Protein AF-A0A967GSS6-F1 (afdb_monomer_lite)

Structure (mmCIF, N/CA/C/O backbone):
data_AF-A0A967GSS6-F1
#
_entry.id   AF-A0A967GSS6-F1
#
loop_
_atom_site.group_PDB
_atom_site.id
_atom_site.type_symbol
_atom_site.label_atom_id
_atom_site.label_alt_id
_atom_site.label_comp_id
_atom_site.label_asym_id
_atom_site.label_entity_id
_atom_site.label_seq_id
_atom_site.pdbx_PDB_ins_code
_atom_site.Cartn_x
_atom_site.Cartn_y
_atom_site.Cartn_z
_atom_site.occupancy
_atom_site.B_iso_or_equiv
_atom_site.auth_seq_id
_atom_site.auth_comp_id
_atom_site.auth_asym_id
_atom_site.auth_atom_id
_atom_site.pdbx_PDB_model_num
ATOM 1 N N . MET A 1 1 ? 6.978 -7.206 -2.153 1.00 85.12 1 MET A N 1
ATOM 2 C CA . MET A 1 1 ? 6.975 -5.957 -1.369 1.00 85.12 1 MET A CA 1
ATOM 3 C C . MET A 1 1 ? 8.224 -5.952 -0.518 1.00 85.12 1 MET A C 1
ATOM 5 O O . MET A 1 1 ? 8.580 -7.004 0.001 1.00 85.12 1 MET A O 1
ATOM 9 N N . GLU A 1 2 ? 8.856 -4.797 -0.391 1.00 87.56 2 GLU A N 1
ATOM 10 C CA . GLU A 1 2 ? 10.036 -4.575 0.434 1.00 87.56 2 GLU A CA 1
ATOM 11 C C . GLU A 1 2 ? 9.932 -3.219 1.143 1.00 87.56 2 GLU A C 1
ATOM 13 O O . GLU A 1 2 ? 9.281 -2.302 0.642 1.00 87.56 2 GLU A O 1
ATOM 18 N N . ILE A 1 3 ? 10.549 -3.122 2.324 1.00 89.31 3 ILE A N 1
ATOM 19 C CA . ILE A 1 3 ? 10.849 -1.847 2.976 1.00 89.31 3 ILE A CA 1
ATOM 20 C C . ILE A 1 3 ? 12.371 -1.685 2.942 1.00 89.31 3 ILE A C 1
ATOM 22 O O . ILE A 1 3 ? 13.074 -2.297 3.756 1.00 89.31 3 ILE A O 1
ATOM 26 N N . ASP A 1 4 ? 12.885 -0.893 2.002 1.00 88.38 4 ASP A N 1
ATOM 27 C CA . ASP A 1 4 ? 14.321 -0.695 1.825 1.00 88.38 4 ASP A CA 1
ATOM 28 C C . ASP A 1 4 ? 14.857 0.292 2.870 1.00 88.38 4 ASP A C 1
ATOM 30 O O . ASP A 1 4 ? 14.710 1.515 2.782 1.00 88.38 4 ASP A O 1
ATOM 34 N N . ARG A 1 5 ? 15.518 -0.261 3.890 1.00 87.44 5 ARG A N 1
ATOM 35 C CA . ARG A 1 5 ? 16.138 0.510 4.978 1.00 87.44 5 ARG A CA 1
ATOM 36 C C . ARG A 1 5 ? 17.356 1.320 4.529 1.00 87.44 5 ARG A C 1
ATOM 38 O O . ARG A 1 5 ? 17.765 2.217 5.257 1.00 87.44 5 ARG A O 1
ATOM 45 N N . THR A 1 6 ? 17.946 1.017 3.375 1.00 88.12 6 THR A N 1
ATOM 46 C CA . THR A 1 6 ? 19.064 1.792 2.816 1.00 88.12 6 THR A CA 1
ATOM 47 C C . THR A 1 6 ? 18.590 3.089 2.155 1.00 88.12 6 THR A C 1
ATOM 49 O O . THR A 1 6 ? 19.362 4.038 2.053 1.00 88.12 6 THR A O 1
ATOM 52 N N . GLN A 1 7 ? 17.304 3.163 1.795 1.00 88.06 7 GLN A N 1
ATOM 53 C CA . GLN A 1 7 ? 16.635 4.328 1.206 1.00 88.06 7 GLN A CA 1
ATOM 54 C C . GLN A 1 7 ? 15.714 5.031 2.216 1.00 88.06 7 GLN A C 1
ATOM 56 O O . GLN A 1 7 ? 14.576 5.376 1.902 1.00 88.06 7 GLN A O 1
ATOM 61 N N . ASP A 1 8 ? 16.189 5.198 3.455 1.00 91.50 8 ASP A N 1
ATOM 62 C CA . ASP A 1 8 ? 15.418 5.778 4.569 1.00 91.50 8 ASP A CA 1
ATOM 63 C C . ASP A 1 8 ? 14.025 5.138 4.725 1.00 91.50 8 ASP A C 1
ATOM 65 O O . ASP A 1 8 ? 13.023 5.809 4.947 1.00 91.50 8 ASP A O 1
ATOM 69 N N . HIS A 1 9 ? 13.948 3.808 4.609 1.00 91.38 9 HIS A N 1
ATOM 70 C CA . HIS A 1 9 ? 12.694 3.052 4.662 1.00 91.38 9 HIS A CA 1
ATOM 71 C C . HIS A 1 9 ? 11.773 3.360 3.467 1.00 91.38 9 HIS A C 1
ATOM 73 O O . HIS A 1 9 ? 10.633 3.786 3.649 1.00 91.38 9 HIS A O 1
ATOM 79 N N . SER A 1 10 ? 12.247 3.138 2.240 1.00 92.00 10 SER A N 1
ATOM 80 C CA . SER A 1 10 ? 11.388 3.200 1.047 1.00 92.00 10 SER A CA 1
ATOM 81 C C . SER A 1 10 ? 10.411 2.025 1.023 1.00 92.00 10 SER A C 1
ATOM 83 O O . SER A 1 10 ? 10.804 0.906 1.334 1.00 92.00 10 SER A O 1
ATOM 85 N N . LEU A 1 11 ? 9.147 2.257 0.664 1.00 93.06 11 LEU A N 1
ATOM 86 C CA . LEU A 1 11 ? 8.176 1.199 0.396 1.00 93.06 11 LEU A CA 1
ATOM 87 C C . LEU A 1 11 ? 8.160 0.861 -1.096 1.00 93.06 11 LEU A C 1
ATOM 89 O O . LEU A 1 11 ? 7.726 1.672 -1.918 1.00 93.06 11 LEU A O 1
ATOM 93 N N . ASP A 1 12 ? 8.530 -0.378 -1.413 1.00 91.12 12 ASP A N 1
ATOM 94 C CA . ASP A 1 12 ? 8.698 -0.836 -2.786 1.00 91.12 12 ASP A CA 1
ATOM 95 C C . ASP A 1 12 ? 7.851 -2.081 -3.081 1.00 91.12 12 ASP A C 1
ATOM 97 O O . ASP A 1 12 ? 7.728 -3.024 -2.287 1.00 91.12 12 ASP A O 1
ATOM 101 N N . PHE A 1 13 ? 7.271 -2.122 -4.277 1.00 91.31 13 PHE A N 1
ATOM 102 C CA . PHE A 1 13 ? 6.583 -3.282 -4.824 1.00 91.31 13 PHE A CA 1
ATOM 103 C C . PHE A 1 13 ? 7.327 -3.809 -6.049 1.00 91.31 13 PHE A C 1
ATOM 105 O O . PHE A 1 13 ? 7.230 -3.268 -7.150 1.00 91.31 13 PHE A O 1
ATOM 112 N N . GLY A 1 14 ? 8.073 -4.894 -5.844 1.00 83.19 14 GLY A N 1
ATOM 113 C CA . GLY A 1 14 ? 8.797 -5.581 -6.908 1.00 83.19 14 GLY A CA 1
ATOM 114 C C . GLY A 1 14 ? 7.897 -6.442 -7.802 1.00 83.19 14 GLY A C 1
ATOM 115 O O . GLY A 1 14 ? 7.025 -7.167 -7.330 1.00 83.19 14 GLY A O 1
ATOM 116 N N . GLY A 1 15 ? 8.191 -6.410 -9.095 1.00 72.12 15 GLY A N 1
ATOM 117 C CA . GLY A 1 15 ?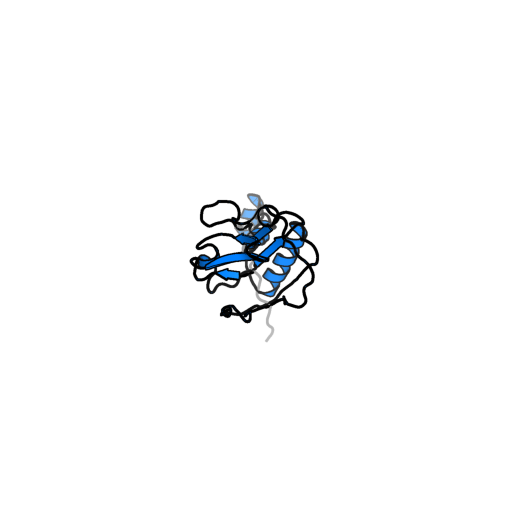 7.632 -7.206 -10.188 1.00 72.12 15 GLY A CA 1
ATOM 118 C C . GLY A 1 15 ? 8.714 -7.947 -10.989 1.00 72.12 15 GLY A C 1
ATOM 119 O O . GLY A 1 15 ? 8.526 -8.231 -12.168 1.00 72.12 15 GLY A O 1
ATOM 120 N N . GLY A 1 16 ? 9.864 -8.239 -10.371 1.00 70.06 16 GLY A N 1
ATOM 121 C CA . GLY A 1 16 ? 11.014 -8.907 -10.996 1.00 70.06 16 GLY A CA 1
ATOM 122 C C . GLY A 1 16 ? 12.244 -8.002 -11.107 1.00 70.06 16 GLY A C 1
ATOM 123 O O . GLY A 1 16 ? 12.232 -6.875 -10.627 1.00 70.06 16 GLY A O 1
ATOM 124 N N . TRP A 1 17 ? 13.321 -8.497 -11.727 1.00 71.94 17 TRP A N 1
ATOM 125 C CA . TRP A 1 17 ? 14.643 -7.847 -11.780 1.00 71.94 17 TRP A CA 1
ATOM 126 C C . TRP A 1 17 ? 14.586 -6.374 -12.235 1.00 71.94 17 TRP A C 1
ATOM 128 O O . TRP A 1 17 ? 14.494 -6.069 -13.428 1.00 71.94 17 TRP A O 1
ATOM 138 N N . GLY A 1 18 ? 14.613 -5.465 -11.254 1.00 68.81 18 GLY A N 1
ATOM 139 C CA . GLY A 1 18 ? 14.496 -4.007 -11.379 1.00 68.81 18 GLY A CA 1
ATOM 140 C C . GLY A 1 18 ? 13.132 -3.474 -11.841 1.00 68.81 18 GLY A C 1
ATOM 141 O O . GLY A 1 18 ? 13.013 -2.298 -12.152 1.00 68.81 18 GLY A O 1
ATOM 142 N N . HIS A 1 19 ? 12.122 -4.326 -11.979 1.00 80.31 19 HIS A N 1
ATOM 143 C CA . HIS A 1 19 ? 10.773 -3.909 -12.340 1.00 80.31 19 HIS A CA 1
ATOM 144 C C . HIS A 1 19 ? 10.024 -3.605 -11.058 1.00 80.31 19 HIS A C 1
ATOM 146 O O . HIS A 1 19 ? 9.463 -4.511 -10.464 1.00 80.31 19 HIS A O 1
ATOM 152 N N . ASP A 1 20 ? 10.036 -2.365 -10.608 1.00 88.31 20 ASP A N 1
ATOM 153 C CA . ASP A 1 20 ? 9.418 -1.944 -9.360 1.00 88.31 20 ASP A CA 1
ATOM 154 C C . ASP A 1 20 ? 8.406 -0.819 -9.583 1.00 88.31 20 ASP A C 1
ATOM 156 O O . ASP A 1 20 ? 8.396 -0.128 -10.607 1.00 88.31 20 ASP A O 1
ATOM 160 N N . ALA A 1 21 ? 7.508 -0.690 -8.616 1.00 92.25 21 ALA A N 1
ATOM 161 C CA . ALA A 1 21 ? 6.852 0.561 -8.294 1.00 92.25 21 ALA A CA 1
ATOM 162 C C . ALA A 1 21 ? 7.287 0.931 -6.873 1.00 92.25 21 ALA A C 1
ATOM 164 O O . ALA A 1 21 ? 7.287 0.069 -5.996 1.00 92.25 21 ALA A O 1
ATOM 165 N N . SER A 1 22 ? 7.670 2.181 -6.648 1.00 92.75 22 SER A N 1
ATOM 166 C CA . SER A 1 22 ? 8.254 2.636 -5.387 1.00 92.75 22 SER A CA 1
ATOM 167 C C . SER A 1 22 ? 7.587 3.925 -4.933 1.00 92.75 22 SER A C 1
ATOM 169 O O . SER A 1 22 ? 7.330 4.814 -5.747 1.00 92.75 22 SER A O 1
ATOM 171 N N . LEU A 1 23 ? 7.325 4.047 -3.632 1.00 93.81 23 LEU A N 1
ATOM 172 C CA . LEU A 1 23 ? 6.951 5.327 -3.029 1.00 93.81 23 LEU A CA 1
ATOM 173 C C . LEU A 1 23 ? 8.172 6.208 -2.726 1.00 93.81 23 LEU A C 1
ATOM 175 O O . LEU A 1 23 ? 8.009 7.323 -2.253 1.00 93.81 23 LEU A O 1
ATOM 179 N N . GLY A 1 24 ? 9.386 5.754 -3.022 1.00 91.25 24 GLY A N 1
ATOM 180 C CA . GLY A 1 24 ? 10.596 6.553 -2.912 1.00 91.25 24 GLY A CA 1
ATOM 181 C C . GLY A 1 24 ? 11.132 6.697 -1.489 1.00 91.25 24 GLY A C 1
ATOM 182 O O . GLY A 1 24 ? 10.576 6.199 -0.504 1.00 91.25 24 GLY A O 1
ATOM 183 N N . HIS A 1 25 ? 12.263 7.392 -1.413 1.00 92.94 25 HIS A N 1
ATOM 184 C CA . HIS A 1 25 ? 13.055 7.590 -0.206 1.00 92.94 25 HIS A CA 1
ATOM 185 C C . HIS A 1 25 ? 12.212 8.124 0.960 1.00 92.94 25 HIS A C 1
ATOM 187 O O . HIS A 1 25 ? 11.456 9.074 0.783 1.00 92.94 25 HIS A O 1
ATOM 193 N N . GLY A 1 26 ? 12.323 7.540 2.156 1.00 92.12 26 GLY A N 1
ATOM 194 C CA . GLY A 1 26 ? 11.604 8.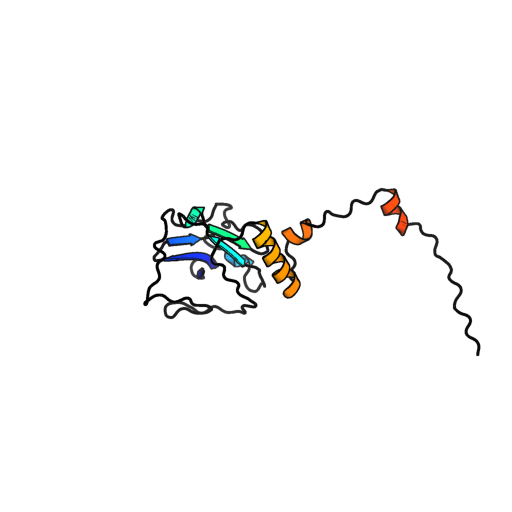051 3.333 1.00 92.12 26 GLY A CA 1
ATOM 195 C C . GLY A 1 26 ? 10.123 7.661 3.428 1.00 92.12 26 GLY A C 1
ATOM 196 O O . GLY A 1 26 ? 9.478 7.937 4.445 1.00 92.12 26 GLY A O 1
ATOM 197 N N . SER A 1 27 ? 9.547 7.032 2.397 1.00 93.50 27 SER A N 1
ATOM 198 C CA . SER A 1 27 ? 8.090 6.858 2.272 1.00 93.50 27 SER A CA 1
ATOM 199 C C . SER A 1 27 ? 7.440 6.048 3.391 1.00 93.50 27 SER A C 1
ATOM 201 O O . SER A 1 27 ? 6.318 6.359 3.807 1.00 93.50 27 SER A O 1
ATOM 203 N N . PHE A 1 28 ? 8.141 5.055 3.936 1.00 92.31 28 PHE A N 1
ATOM 204 C CA . PHE A 1 28 ? 7.636 4.226 5.025 1.00 92.31 28 PHE A CA 1
ATOM 205 C C . PHE A 1 28 ? 8.020 4.735 6.422 1.00 92.31 28 PHE A C 1
ATOM 207 O O . PHE A 1 28 ? 7.465 4.281 7.424 1.00 92.31 28 PHE A O 1
ATOM 214 N N . ARG A 1 29 ? 8.935 5.706 6.528 1.00 91.06 29 ARG A N 1
ATOM 215 C CA . ARG A 1 29 ? 9.536 6.128 7.804 1.00 91.06 29 ARG A CA 1
ATOM 216 C C . ARG A 1 29 ? 8.504 6.519 8.867 1.00 91.06 29 ARG A C 1
ATOM 218 O O . ARG A 1 29 ? 8.628 6.131 10.026 1.00 91.06 29 ARG A O 1
ATOM 225 N N . LYS A 1 30 ? 7.444 7.236 8.478 1.00 90.69 30 LYS A N 1
ATOM 226 C CA . LYS A 1 30 ? 6.367 7.689 9.388 1.00 90.69 30 LYS A CA 1
ATOM 227 C C . LYS A 1 30 ? 5.469 6.567 9.934 1.00 90.69 30 LYS A C 1
ATOM 229 O O . LYS A 1 30 ? 4.669 6.814 10.840 1.00 90.69 30 LYS A O 1
ATOM 234 N N . TYR A 1 31 ? 5.573 5.359 9.384 1.00 91.00 31 TYR A N 1
ATOM 235 C CA . TYR A 1 31 ? 4.788 4.190 9.789 1.00 91.00 31 TYR A CA 1
ATOM 236 C C . TYR A 1 31 ? 5.584 3.205 10.653 1.00 91.00 31 TYR A C 1
ATOM 238 O O . TYR A 1 31 ? 5.034 2.208 11.112 1.00 91.00 31 TYR A O 1
ATOM 246 N N . HIS A 1 32 ? 6.863 3.484 10.916 1.00 86.12 32 HIS A N 1
ATOM 247 C CA . HIS A 1 32 ? 7.703 2.622 11.740 1.00 86.12 32 HIS A CA 1
ATOM 248 C C . HIS A 1 32 ? 7.119 2.439 13.151 1.00 86.12 32 HIS A C 1
ATOM 250 O O . HIS A 1 32 ? 6.694 3.408 13.780 1.00 86.12 32 HIS A O 1
ATOM 256 N N . ASN A 1 33 ? 7.119 1.199 13.658 1.00 87.81 33 ASN A N 1
ATOM 257 C CA . ASN A 1 33 ? 6.514 0.808 14.942 1.00 87.81 33 ASN A CA 1
ATOM 258 C C . ASN A 1 33 ? 5.024 1.174 15.091 1.00 87.81 33 ASN A C 1
ATOM 260 O O . ASN A 1 33 ? 4.538 1.350 16.208 1.00 87.81 33 ASN A O 1
ATOM 264 N N . ARG A 1 34 ? 4.288 1.304 13.983 1.00 91.25 34 ARG A N 1
ATOM 265 C CA . ARG A 1 34 ? 2.839 1.519 13.996 1.00 91.25 34 ARG A CA 1
ATOM 266 C C . ARG A 1 34 ? 2.152 0.353 13.309 1.00 91.25 34 ARG A C 1
ATOM 268 O O . ARG A 1 34 ? 2.602 -0.104 12.262 1.00 91.25 34 ARG A O 1
ATOM 275 N N . THR A 1 35 ? 1.030 -0.084 13.867 1.00 93.50 35 THR A N 1
ATOM 276 C CA . THR A 1 35 ? 0.129 -0.990 13.157 1.00 93.50 35 THR A CA 1
ATOM 277 C C . THR A 1 35 ? -0.498 -0.233 11.993 1.00 93.50 35 THR A C 1
ATOM 279 O O . THR A 1 35 ? -1.030 0.865 12.177 1.00 93.50 35 THR A O 1
ATOM 282 N N . ILE A 1 36 ? -0.412 -0.806 10.796 1.00 94.62 36 ILE A N 1
ATOM 283 C CA . ILE A 1 36 ? -0.986 -0.236 9.579 1.00 94.62 36 ILE A CA 1
ATOM 284 C C . ILE A 1 36 ? -1.772 -1.294 8.817 1.00 94.62 36 ILE A C 1
ATOM 286 O O . ILE A 1 36 ? -1.471 -2.484 8.900 1.00 94.62 36 ILE A O 1
ATOM 290 N N . VAL A 1 37 ? -2.722 -0.833 8.012 1.00 96.06 37 VAL A N 1
ATOM 291 C CA . VAL A 1 37 ? -3.253 -1.613 6.894 1.00 96.06 37 VAL A CA 1
ATOM 292 C C . VAL A 1 37 ? -2.534 -1.141 5.638 1.00 96.06 37 VAL A C 1
ATOM 294 O O . VAL A 1 37 ? -2.614 0.037 5.292 1.00 96.06 37 VAL A O 1
ATOM 297 N N . LEU A 1 38 ? -1.803 -2.039 4.982 1.00 95.50 38 LEU A N 1
ATOM 298 C CA . LEU A 1 38 ? -1.154 -1.773 3.703 1.00 95.50 38 LEU A CA 1
ATOM 299 C C . LEU A 1 38 ? -1.835 -2.595 2.617 1.00 95.50 38 LEU A C 1
ATOM 301 O O . LEU A 1 38 ? -1.822 -3.825 2.669 1.00 95.50 38 LEU A O 1
ATOM 305 N N . THR A 1 39 ? -2.333 -1.907 1.597 1.00 96.56 39 THR A N 1
ATOM 306 C CA . THR A 1 39 ? -2.900 -2.536 0.409 1.00 96.56 39 THR A CA 1
ATOM 307 C C . THR A 1 39 ? -2.131 -2.095 -0.823 1.00 96.56 39 THR A C 1
ATOM 309 O O . THR A 1 39 ? -1.868 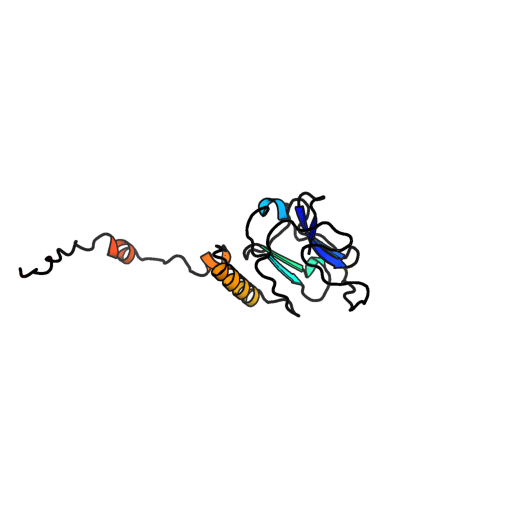-0.911 -1.021 1.00 96.56 39 THR A O 1
ATOM 312 N N . ILE A 1 40 ? -1.782 -3.045 -1.685 1.00 95.69 40 ILE A N 1
ATOM 313 C CA . ILE A 1 40 ? -1.156 -2.771 -2.978 1.00 95.69 40 ILE A CA 1
ATOM 314 C C . ILE A 1 40 ? -2.046 -3.390 -4.047 1.00 95.69 40 ILE A C 1
ATOM 316 O O . ILE A 1 40 ? -2.264 -4.601 -4.037 1.00 95.69 40 ILE A O 1
ATOM 320 N N . THR A 1 41 ? -2.553 -2.576 -4.970 1.00 95.50 41 THR A N 1
ATOM 321 C CA . THR A 1 41 ? -3.285 -3.065 -6.143 1.00 95.50 41 THR A CA 1
ATOM 322 C C . THR A 1 41 ? -2.387 -2.985 -7.370 1.00 95.50 41 THR A C 1
ATOM 324 O O . THR A 1 41 ? -1.668 -2.006 -7.577 1.00 95.50 41 THR A O 1
ATOM 327 N N . LYS A 1 42 ? -2.411 -4.043 -8.187 1.00 93.25 42 LYS A N 1
ATOM 328 C CA . LYS A 1 42 ? -1.687 -4.116 -9.458 1.00 93.25 42 LYS A CA 1
ATOM 329 C C . LYS A 1 42 ? -2.637 -4.553 -10.566 1.00 93.25 42 LYS A C 1
ATOM 331 O O . LYS A 1 42 ? -2.995 -5.727 -10.640 1.00 93.25 42 LYS A O 1
ATOM 336 N N . HIS A 1 43 ? -2.993 -3.636 -11.459 1.00 92.88 43 HIS A N 1
ATOM 337 C CA . HIS A 1 43 ? -3.729 -3.979 -12.681 1.00 92.88 43 HIS A CA 1
ATOM 338 C C . HIS A 1 43 ? -2.766 -4.516 -13.754 1.00 92.88 43 HIS A C 1
ATOM 340 O O . HIS A 1 43 ? -1.574 -4.184 -13.724 1.00 92.88 43 HIS A O 1
ATOM 346 N N . PRO A 1 44 ? -3.223 -5.343 -14.711 1.00 90.75 44 PRO A N 1
ATOM 347 C CA . PRO A 1 44 ? -2.405 -5.754 -15.851 1.00 90.75 44 PRO A CA 1
ATOM 348 C C . PRO A 1 44 ? -1.796 -4.553 -16.592 1.00 90.75 44 PRO A C 1
ATOM 350 O O . PRO A 1 44 ? -2.449 -3.530 -16.764 1.00 90.75 44 PRO A O 1
ATOM 353 N N . GLY A 1 45 ? -0.538 -4.674 -17.028 1.00 90.44 45 GLY A N 1
ATOM 354 C CA . GLY A 1 45 ? 0.185 -3.611 -17.737 1.00 90.44 45 GLY A CA 1
ATOM 355 C C . GLY A 1 45 ? 1.478 -3.166 -17.039 1.00 90.44 45 GLY A C 1
ATOM 356 O O . GLY A 1 45 ? 1.976 -3.881 -16.158 1.00 90.44 45 GLY A O 1
ATOM 357 N N . PRO A 1 46 ? 2.041 -2.009 -17.436 1.00 91.38 46 PRO A N 1
ATOM 358 C CA . PRO A 1 46 ? 3.308 -1.498 -16.918 1.00 91.38 46 PRO A CA 1
ATOM 359 C C . PRO A 1 46 ? 3.374 -1.398 -15.390 1.00 91.38 46 PRO A C 1
ATOM 361 O O . PRO A 1 46 ? 2.367 -1.081 -14.759 1.00 91.38 46 PRO A O 1
ATOM 364 N N . MET A 1 47 ? 4.545 -1.646 -14.788 1.00 91.06 47 MET A N 1
ATOM 365 C CA . MET A 1 47 ? 4.697 -1.677 -13.323 1.00 91.06 47 MET A CA 1
ATOM 366 C C . MET A 1 47 ? 4.217 -0.392 -12.643 1.00 91.06 47 MET A C 1
ATOM 368 O O . MET A 1 47 ? 3.231 -0.419 -11.908 1.00 91.06 47 MET A O 1
ATOM 372 N N . ARG A 1 48 ? 4.879 0.729 -12.918 1.00 91.00 48 ARG A N 1
ATOM 373 C CA . ARG A 1 48 ? 4.662 2.011 -12.246 1.00 91.00 48 ARG A CA 1
ATOM 374 C C . ARG A 1 48 ? 3.226 2.539 -12.373 1.00 91.00 48 ARG A C 1
ATOM 376 O O . ARG A 1 48 ? 2.586 2.729 -11.341 1.00 91.00 48 ARG A O 1
ATOM 383 N N . PRO A 1 49 ? 2.659 2.750 -13.578 1.00 92.12 49 PRO A N 1
ATOM 384 C CA . PRO A 1 49 ? 1.354 3.397 -13.690 1.00 92.12 49 PRO A CA 1
ATOM 385 C C . PRO A 1 49 ? 0.195 2.491 -13.261 1.00 92.12 49 PRO A C 1
ATOM 387 O O . PRO A 1 49 ? -0.853 3.018 -12.891 1.00 92.12 49 PRO A O 1
ATOM 390 N N . MET A 1 50 ? 0.364 1.162 -13.289 1.00 92.94 50 MET A N 1
ATOM 391 C CA . MET A 1 50 ? -0.690 0.205 -12.925 1.00 92.94 50 MET A CA 1
ATOM 392 C C . MET A 1 50 ? -0.594 -0.294 -11.480 1.00 92.94 50 MET A C 1
ATOM 394 O O . MET A 1 50 ? -1.363 -1.179 -11.103 1.00 92.94 50 MET A O 1
ATOM 398 N N . THR A 1 51 ? 0.345 0.229 -10.687 1.00 93.56 51 THR A N 1
ATOM 399 C CA . THR A 1 51 ? 0.438 -0.049 -9.250 1.00 93.56 51 THR A CA 1
ATOM 400 C C . THR A 1 51 ? -0.132 1.124 -8.460 1.00 93.56 51 THR A C 1
ATOM 402 O O . THR A 1 51 ? 0.110 2.290 -8.790 1.00 93.56 51 THR A O 1
ATOM 405 N N . ARG A 1 52 ? -0.883 0.828 -7.402 1.00 94.19 52 ARG A N 1
ATOM 406 C CA . ARG A 1 52 ? -1.280 1.800 -6.380 1.00 94.19 52 ARG A CA 1
ATOM 407 C C . ARG A 1 52 ? -0.978 1.240 -5.003 1.00 94.19 52 ARG A C 1
ATOM 409 O O . ARG A 1 52 ? -1.168 0.052 -4.755 1.00 94.19 52 ARG A O 1
ATOM 416 N N . PHE A 1 53 ? -0.531 2.119 -4.119 1.00 95.31 53 PHE A N 1
ATOM 417 C CA . PHE A 1 53 ? -0.330 1.831 -2.709 1.00 95.31 53 PHE A CA 1
ATOM 418 C C . PHE A 1 53 ? -1.424 2.536 -1.925 1.00 95.31 53 PHE A C 1
ATOM 420 O O . PHE A 1 53 ? -1.731 3.693 -2.207 1.00 95.31 53 PHE A O 1
ATOM 427 N N . HIS A 1 54 ? -1.973 1.857 -0.930 1.00 94.62 54 HIS A N 1
ATOM 428 C CA . HIS A 1 54 ? -2.876 2.440 0.044 1.00 94.62 54 HIS A CA 1
ATOM 429 C C . HIS A 1 54 ? -2.355 2.128 1.436 1.00 94.62 54 HIS A C 1
ATOM 431 O O . HIS A 1 54 ? -2.018 0.981 1.728 1.00 94.62 54 HIS A O 1
ATOM 437 N N . ILE A 1 55 ? -2.276 3.143 2.290 1.00 94.25 55 ILE A N 1
ATOM 438 C CA . ILE A 1 55 ? -1.886 2.975 3.686 1.00 94.25 55 ILE A CA 1
ATOM 439 C C . ILE A 1 55 ? -2.999 3.547 4.545 1.00 94.25 55 ILE A C 1
ATOM 441 O O . ILE A 1 55 ? -3.351 4.717 4.421 1.00 94.25 55 ILE A O 1
ATOM 445 N N . ASN A 1 56 ? -3.547 2.712 5.425 1.00 94.19 56 ASN A N 1
ATOM 446 C CA . ASN A 1 56 ? -4.670 3.053 6.296 1.00 94.19 56 ASN A CA 1
ATOM 447 C C . ASN A 1 56 ? -5.890 3.581 5.516 1.00 94.19 56 ASN A C 1
ATOM 449 O O . ASN A 1 56 ? -6.584 4.499 5.953 1.00 94.19 56 ASN A O 1
ATOM 453 N N . GLY A 1 57 ? -6.113 2.985 4.344 1.00 91.19 57 GLY A N 1
ATOM 454 C CA . GLY A 1 57 ? -7.201 3.268 3.413 1.00 91.19 57 GLY A CA 1
ATOM 455 C C . GLY A 1 57 ? -7.036 4.493 2.520 1.00 91.19 57 GLY A C 1
ATOM 456 O O . GLY A 1 57 ? -7.829 4.676 1.597 1.00 91.19 57 GLY A O 1
ATOM 457 N N . GLU A 1 58 ? -6.002 5.302 2.728 1.00 90.94 58 GLU A N 1
ATOM 458 C CA . GLU A 1 58 ? -5.690 6.436 1.859 1.00 90.94 58 GLU A CA 1
ATOM 459 C C . GLU A 1 58 ? -4.702 6.031 0.765 1.00 90.94 58 GLU A C 1
ATOM 461 O O . GLU A 1 58 ? -3.785 5.249 1.018 1.00 90.94 58 GLU A O 1
ATOM 466 N N . VAL A 1 59 ? -4.840 6.608 -0.433 1.00 91.94 59 VAL A N 1
ATOM 467 C CA . VAL A 1 59 ? -3.828 6.482 -1.492 1.00 91.94 59 VAL A CA 1
ATOM 468 C C . VAL A 1 59 ? -2.505 7.053 -0.981 1.00 91.94 59 VAL A C 1
ATOM 470 O O . VAL A 1 59 ? -2.430 8.208 -0.563 1.00 91.94 59 VAL A O 1
ATOM 473 N N . ALA A 1 60 ? -1.450 6.246 -1.033 1.00 91.00 60 ALA A N 1
ATOM 474 C CA . ALA A 1 60 ? -0.110 6.651 -0.651 1.00 91.00 60 ALA A CA 1
ATOM 475 C C . ALA A 1 60 ? 0.675 7.118 -1.886 1.00 91.00 60 ALA A C 1
ATOM 477 O O . ALA A 1 60 ? 0.737 6.426 -2.904 1.00 91.00 60 ALA A O 1
ATOM 478 N N . GLY A 1 61 ? 1.272 8.305 -1.776 1.00 84.62 61 GLY A N 1
ATOM 479 C CA . GLY A 1 61 ? 2.219 8.861 -2.741 1.00 84.62 61 GLY A CA 1
ATOM 480 C C . GLY A 1 61 ? 3.637 8.892 -2.179 1.00 84.62 61 GLY A C 1
ATOM 481 O O . GLY A 1 61 ? 3.866 8.554 -1.012 1.00 84.62 61 GLY A O 1
ATOM 482 N N . ASN A 1 62 ? 4.583 9.314 -3.012 1.00 82.69 62 ASN A N 1
ATOM 483 C CA . ASN A 1 62 ? 5.934 9.605 -2.549 1.00 82.69 62 ASN A CA 1
ATOM 484 C C . ASN A 1 62 ? 5.913 10.792 -1.556 1.00 82.69 62 ASN A C 1
ATOM 486 O O . ASN A 1 62 ? 5.053 11.665 -1.701 1.00 82.69 62 ASN A O 1
ATOM 490 N N . PRO A 1 63 ? 6.797 10.843 -0.536 1.00 81.38 63 PRO A N 1
ATOM 491 C CA . PRO A 1 63 ? 6.983 12.010 0.332 1.00 81.38 63 PRO A CA 1
ATOM 492 C C . PRO A 1 63 ? 7.019 13.374 -0.365 1.00 81.38 63 PRO A C 1
ATOM 494 O O . PRO A 1 63 ? 6.517 14.339 0.208 1.00 81.38 63 PRO A O 1
ATOM 497 N N . ASP A 1 64 ? 7.535 13.446 -1.593 1.00 82.62 64 ASP A N 1
ATOM 498 C CA . ASP A 1 64 ? 7.593 14.684 -2.385 1.00 82.62 64 ASP A CA 1
ATOM 499 C C . ASP A 1 64 ? 6.251 15.057 -3.053 1.00 82.62 64 ASP A C 1
ATOM 501 O O . ASP A 1 64 ? 6.151 16.067 -3.743 1.00 82.62 64 ASP A O 1
ATOM 505 N N . GLY A 1 65 ? 5.200 14.254 -2.862 1.00 78.88 65 GLY A N 1
ATOM 506 C CA . GLY A 1 65 ? 3.880 14.442 -3.477 1.00 78.88 65 GLY A CA 1
ATOM 507 C C . GLY A 1 65 ? 3.776 13.924 -4.913 1.00 78.88 65 GLY A C 1
ATOM 508 O O . GLY A 1 65 ? 2.705 13.984 -5.515 1.00 78.88 65 GLY A O 1
ATOM 509 N N . GLU A 1 66 ? 4.865 13.380 -5.450 1.00 80.31 66 GLU A N 1
ATOM 510 C CA . GLU A 1 66 ? 4.909 12.807 -6.789 1.00 80.31 66 GLU A CA 1
ATOM 511 C C . GLU A 1 66 ? 4.236 11.420 -6.852 1.00 80.31 66 GLU A C 1
ATOM 513 O O . GLU A 1 66 ? 4.157 10.697 -5.844 1.00 80.31 66 GLU A O 1
ATOM 518 N N . PRO A 1 67 ? 3.762 10.999 -8.043 1.00 79.62 67 PRO A N 1
ATOM 519 C CA . PRO A 1 67 ? 3.323 9.629 -8.270 1.00 79.62 67 PRO A CA 1
ATOM 520 C C . PRO A 1 67 ? 4.422 8.613 -7.920 1.00 79.62 67 PRO A C 1
ATOM 522 O O . PRO A 1 67 ? 5.607 8.956 -7.927 1.00 79.62 67 PRO A O 1
ATOM 525 N N . PRO A 1 68 ? 4.063 7.334 -7.699 1.00 85.44 68 PRO A N 1
ATOM 526 C CA . PRO A 1 68 ? 5.054 6.285 -7.509 1.00 85.44 68 PRO A CA 1
ATOM 527 C C . PRO A 1 68 ? 6.110 6.296 -8.624 1.00 85.44 68 PRO A C 1
ATOM 529 O O . PRO A 1 68 ? 5.778 6.422 -9.810 1.00 85.44 68 PRO A O 1
ATOM 532 N N . ALA A 1 69 ? 7.374 6.153 -8.232 1.00 87.75 69 ALA A N 1
ATOM 533 C CA . ALA A 1 69 ? 8.504 5.954 -9.129 1.00 87.75 69 ALA A CA 1
ATOM 534 C C . ALA A 1 69 ? 8.556 4.493 -9.610 1.00 87.75 69 ALA A C 1
ATOM 536 O O . ALA A 1 69 ? 7.806 3.643 -9.125 1.00 87.75 69 ALA A O 1
ATOM 537 N N . GLY A 1 70 ? 9.427 4.195 -10.576 1.00 87.81 70 GLY A N 1
ATOM 538 C CA . GLY A 1 70 ? 9.665 2.828 -11.051 1.00 87.81 70 GLY A CA 1
ATOM 539 C C . GLY A 1 70 ? 9.574 2.673 -12.566 1.00 87.81 70 GLY A C 1
ATOM 540 O O . GLY A 1 70 ? 9.652 3.648 -13.317 1.00 87.81 70 GLY A O 1
ATOM 541 N N . ARG A 1 71 ? 9.410 1.436 -13.043 1.00 88.75 71 ARG A N 1
ATOM 542 C CA . ARG A 1 71 ? 9.449 1.135 -14.486 1.00 88.75 71 ARG A CA 1
ATOM 543 C C . ARG A 1 71 ? 8.088 1.185 -15.168 1.00 88.75 71 ARG A C 1
ATOM 545 O O . ARG A 1 71 ? 7.089 0.687 -14.661 1.00 88.75 71 ARG A O 1
ATOM 552 N N . GLU A 1 72 ? 8.075 1.688 -16.397 1.00 91.94 72 GLU A N 1
ATOM 553 C CA . GLU A 1 72 ? 6.909 1.675 -17.295 1.00 91.94 72 GLU A CA 1
ATOM 554 C C . GLU A 1 72 ? 6.905 0.487 -18.265 1.00 91.94 72 GLU A C 1
ATOM 556 O O . GLU A 1 72 ? 6.200 0.473 -19.272 1.00 91.94 72 GLU A O 1
ATOM 561 N N . THR A 1 73 ? 7.665 -0.554 -17.952 1.00 89.19 73 THR A N 1
ATOM 562 C CA . THR A 1 73 ? 7.641 -1.807 -18.699 1.00 89.19 73 THR A CA 1
ATOM 563 C C . THR A 1 73 ? 6.670 -2.792 -18.061 1.00 89.19 73 THR A C 1
ATOM 565 O O . THR A 1 73 ? 6.451 -2.798 -16.843 1.00 89.19 73 THR A O 1
ATOM 568 N N . ILE A 1 74 ? 6.061 -3.630 -1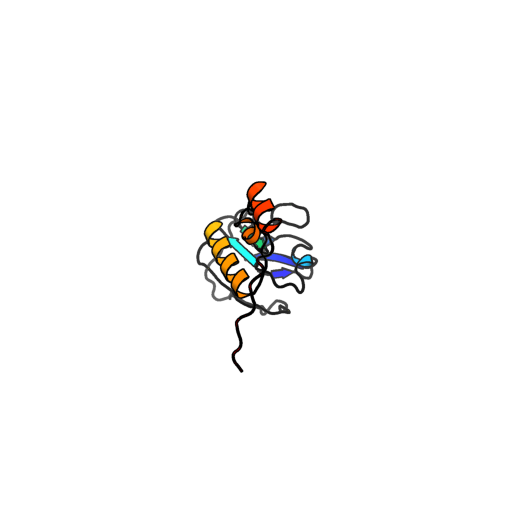8.900 1.00 87.44 74 ILE A N 1
ATOM 569 C CA . ILE A 1 74 ? 5.255 -4.760 -18.442 1.00 87.44 74 ILE A CA 1
ATOM 570 C C . ILE A 1 74 ? 6.223 -5.781 -17.829 1.00 87.44 74 ILE A C 1
ATOM 572 O O . ILE A 1 74 ? 7.151 -6.210 -18.517 1.00 87.44 74 ILE A O 1
ATOM 576 N N . PRO A 1 75 ? 6.051 -6.156 -16.552 1.00 80.56 75 PRO A N 1
ATOM 577 C CA . PRO A 1 75 ? 6.919 -7.136 -15.920 1.00 80.56 75 PRO A CA 1
ATOM 578 C C . PRO A 1 75 ? 6.691 -8.514 -16.550 1.00 80.56 75 PRO A C 1
ATOM 580 O O . PRO A 1 75 ? 5.553 -8.927 -16.780 1.00 80.56 75 PRO A O 1
ATOM 583 N N . GLU A 1 76 ? 7.766 -9.261 -16.786 1.00 75.12 76 GLU A N 1
ATOM 584 C CA . GLU A 1 76 ? 7.676 -10.654 -17.231 1.00 75.12 76 GLU A CA 1
ATOM 585 C C . GLU A 1 76 ? 7.360 -11.571 -16.033 1.00 75.12 76 GLU A C 1
ATOM 587 O O . GLU A 1 76 ? 8.208 -12.323 -15.544 1.00 75.12 76 GLU A O 1
ATOM 592 N N . ILE A 1 77 ? 6.133 -11.477 -15.512 1.00 72.12 77 ILE A N 1
ATOM 593 C CA . ILE A 1 77 ? 5.664 -12.346 -14.429 1.00 72.12 77 ILE A CA 1
ATOM 594 C C . ILE A 1 77 ? 5.258 -13.683 -15.041 1.00 72.12 77 ILE A C 1
ATOM 596 O O . ILE A 1 77 ? 4.228 -13.804 -15.699 1.00 72.12 77 ILE A O 1
ATOM 600 N N . ARG A 1 78 ? 6.080 -14.700 -14.811 1.00 70.31 78 ARG A N 1
ATOM 601 C CA . ARG A 1 78 ? 5.825 -16.085 -15.210 1.00 70.31 78 ARG A CA 1
ATOM 602 C C . ARG A 1 78 ? 6.096 -17.007 -14.033 1.00 70.31 78 ARG A C 1
ATOM 604 O O . ARG A 1 78 ? 6.933 -16.692 -13.187 1.00 70.31 78 ARG A O 1
ATOM 611 N N . HIS A 1 79 ? 5.411 -18.148 -13.987 1.00 73.69 79 HIS A N 1
ATOM 612 C CA . HIS A 1 79 ? 5.774 -19.208 -13.049 1.00 73.69 79 HIS A CA 1
ATOM 613 C C . HIS A 1 79 ? 7.219 -19.631 -13.318 1.00 73.69 79 HIS A C 1
ATOM 615 O O . HIS A 1 79 ? 7.587 -19.929 -14.455 1.00 73.69 79 HIS A O 1
ATOM 621 N N . ARG A 1 80 ? 8.045 -19.636 -12.272 1.00 74.69 80 ARG A N 1
ATOM 622 C CA . ARG A 1 80 ? 9.441 -20.063 -12.344 1.00 74.69 80 ARG A CA 1
ATOM 623 C C . ARG A 1 80 ? 9.752 -20.996 -11.183 1.00 74.69 80 ARG A C 1
ATOM 625 O O . ARG A 1 80 ? 9.245 -20.797 -10.086 1.00 74.69 80 ARG A O 1
ATOM 632 N N . GLY A 1 81 ? 10.596 -21.996 -11.426 1.00 80.88 81 GLY A N 1
ATOM 633 C CA . GLY A 1 81 ? 11.036 -22.936 -10.389 1.00 80.88 81 GLY A CA 1
ATOM 634 C C . GLY A 1 81 ? 12.118 -22.382 -9.457 1.00 80.88 81 GLY A C 1
ATOM 635 O O . GLY A 1 81 ? 12.407 -22.993 -8.436 1.00 80.88 81 GLY A O 1
ATOM 636 N N . ASP A 1 82 ? 12.718 -21.240 -9.798 1.00 75.62 82 ASP A N 1
ATOM 637 C CA . ASP A 1 82 ? 13.822 -20.611 -9.065 1.00 75.62 82 ASP A CA 1
ATOM 638 C C . ASP A 1 82 ? 13.402 -19.361 -8.272 1.00 75.62 82 ASP A C 1
ATOM 640 O O . ASP A 1 82 ? 14.238 -18.723 -7.634 1.00 75.62 82 ASP A O 1
ATOM 644 N N . VAL A 1 83 ? 12.112 -19.009 -8.288 1.00 70.62 83 VAL A N 1
ATOM 645 C CA . VAL A 1 83 ? 11.563 -17.859 -7.558 1.00 70.62 83 VAL A CA 1
ATOM 646 C C . VAL A 1 83 ? 10.368 -18.312 -6.724 1.00 70.62 83 VAL A C 1
ATOM 648 O O . VAL A 1 83 ? 9.381 -18.808 -7.259 1.00 70.62 83 VAL A O 1
ATOM 651 N N . GLY A 1 84 ? 10.464 -18.126 -5.406 1.00 76.25 84 GLY A N 1
ATOM 652 C CA . GLY A 1 84 ? 9.382 -18.372 -4.452 1.00 76.25 84 GLY A CA 1
ATOM 653 C C . GLY A 1 84 ? 8.763 -17.079 -3.919 1.00 76.25 84 GLY A C 1
ATOM 654 O O . GLY A 1 84 ? 9.322 -15.992 -4.078 1.00 76.25 84 GLY A O 1
ATOM 655 N N . ALA A 1 85 ? 7.612 -17.203 -3.260 1.00 82.06 85 ALA A N 1
ATOM 656 C CA . ALA A 1 85 ? 7.064 -16.141 -2.424 1.00 82.06 85 ALA A CA 1
ATOM 657 C C . ALA A 1 85 ? 7.678 -16.236 -1.022 1.00 82.06 85 ALA A C 1
ATOM 659 O O . ALA A 1 85 ? 7.751 -17.321 -0.445 1.00 82.06 85 AL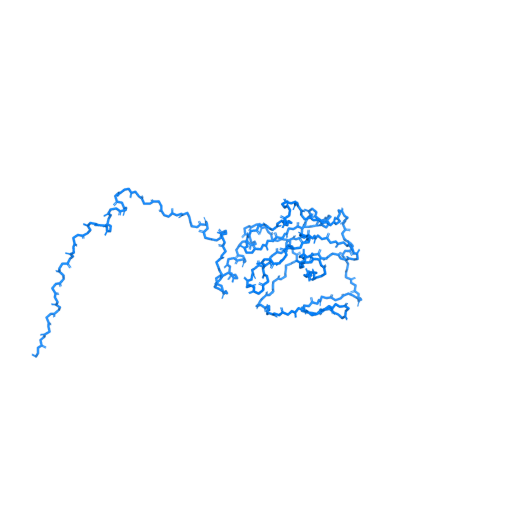A A O 1
ATOM 660 N N . PHE A 1 86 ? 8.104 -15.101 -0.474 1.00 84.25 86 PHE A N 1
ATOM 661 C CA . PHE A 1 86 ? 8.693 -15.020 0.858 1.00 84.25 86 PHE A CA 1
ATOM 662 C C . PHE A 1 86 ? 7.933 -13.999 1.693 1.00 84.25 86 PHE A C 1
ATOM 664 O O . PHE A 1 86 ? 7.557 -12.939 1.193 1.00 84.25 86 PHE A O 1
ATOM 671 N N . LEU A 1 87 ? 7.761 -14.307 2.975 1.00 87.25 87 LEU A N 1
ATOM 672 C CA . LEU A 1 87 ? 7.257 -13.378 3.974 1.00 87.25 87 LEU A CA 1
ATOM 673 C C . LEU A 1 87 ? 8.265 -13.285 5.110 1.00 87.25 87 LEU A C 1
ATOM 675 O O . LEU A 1 87 ? 8.809 -14.294 5.553 1.00 87.25 87 LEU A O 1
ATOM 679 N N . GLY A 1 88 ? 8.522 -12.068 5.578 1.00 86.25 88 GLY A N 1
ATOM 680 C CA . GLY A 1 88 ? 9.391 -11.812 6.720 1.00 86.25 88 GLY A CA 1
ATOM 681 C C . GLY A 1 88 ? 10.884 -11.996 6.441 1.00 86.25 88 GLY A C 1
ATOM 682 O O . GLY A 1 88 ? 11.679 -11.293 7.044 1.00 86.25 88 GLY A O 1
ATOM 683 N N . ARG A 1 89 ? 11.306 -12.879 5.529 1.00 85.75 89 ARG A N 1
ATOM 684 C CA . ARG A 1 89 ? 12.711 -13.013 5.108 1.00 85.75 89 ARG A CA 1
ATOM 685 C C . ARG A 1 89 ? 12.836 -13.738 3.769 1.00 85.75 89 ARG A C 1
ATOM 687 O O . ARG A 1 89 ? 12.295 -14.828 3.614 1.00 85.75 89 ARG A O 1
ATOM 694 N N . ALA A 1 90 ? 13.633 -13.187 2.853 1.00 81.50 90 ALA A N 1
ATOM 695 C CA . ALA A 1 90 ? 14.114 -13.894 1.662 1.00 81.50 90 ALA A CA 1
ATOM 696 C C . ALA A 1 90 ? 15.544 -14.443 1.890 1.00 81.50 90 ALA A C 1
ATOM 698 O O . ALA A 1 90 ? 16.286 -13.866 2.688 1.00 81.50 90 ALA A O 1
ATOM 699 N N . PRO A 1 91 ? 15.982 -15.515 1.198 1.00 82.38 91 PRO A N 1
ATOM 700 C CA . PRO A 1 91 ? 17.314 -16.106 1.392 1.00 82.38 91 PRO A CA 1
ATOM 701 C C . PRO A 1 91 ? 18.481 -15.138 1.151 1.00 82.38 91 PRO A C 1
ATOM 703 O O . PRO A 1 91 ? 19.529 -15.269 1.775 1.00 82.38 91 PRO A O 1
ATOM 706 N N . TRP A 1 92 ? 18.285 -14.165 0.262 1.00 79.12 92 TRP A N 1
ATOM 707 C CA . TRP A 1 92 ? 19.264 -13.143 -0.125 1.00 79.12 92 TRP A CA 1
ATOM 708 C C . TRP A 1 92 ? 19.011 -11.774 0.522 1.00 79.12 92 TRP A C 1
ATOM 710 O O . TRP A 1 92 ? 19.712 -10.817 0.211 1.00 79.12 92 TRP A O 1
ATOM 720 N N . GLY A 1 93 ? 17.993 -11.661 1.378 1.00 76.69 93 GLY A N 1
ATOM 721 C CA . GLY A 1 93 ? 17.555 -10.398 1.963 1.00 76.69 93 GLY A CA 1
ATOM 722 C C . GLY A 1 93 ? 17.662 -10.372 3.484 1.00 76.69 93 GLY A C 1
ATOM 723 O O . GLY A 1 93 ? 17.888 -11.390 4.145 1.00 76.69 93 GLY A O 1
ATOM 724 N N . GLY A 1 94 ? 17.462 -9.181 4.045 1.00 80.19 94 GLY A N 1
ATOM 725 C CA . GLY A 1 94 ? 17.270 -9.013 5.482 1.00 80.19 94 GLY A CA 1
ATOM 726 C C . GLY A 1 94 ? 15.970 -9.657 5.976 1.00 80.19 94 GLY A C 1
ATOM 727 O O . GLY A 1 94 ? 15.123 -10.093 5.192 1.00 80.19 94 GLY A O 1
ATOM 728 N N . CYS A 1 95 ? 15.811 -9.710 7.298 1.00 83.50 95 CYS A N 1
ATOM 729 C CA . CYS A 1 95 ? 14.535 -10.042 7.917 1.00 83.50 95 CYS A CA 1
ATOM 730 C C . CYS A 1 95 ? 13.725 -8.779 8.238 1.00 83.50 95 CYS A C 1
ATOM 732 O O . CYS A 1 95 ? 14.268 -7.727 8.578 1.00 83.50 95 CYS A O 1
ATOM 734 N N . MET A 1 96 ? 12.410 -8.920 8.158 1.00 84.69 96 MET A N 1
ATOM 735 C CA . MET A 1 96 ? 11.438 -8.046 8.784 1.00 84.69 96 MET A CA 1
ATOM 736 C C . MET A 1 96 ? 11.563 -8.178 10.301 1.00 84.69 96 MET A C 1
ATOM 738 O O . MET A 1 96 ? 11.754 -9.274 10.831 1.00 84.69 96 MET A O 1
ATOM 742 N N . ILE A 1 97 ? 11.434 -7.046 10.982 1.00 84.00 97 ILE A N 1
ATOM 743 C CA . ILE A 1 97 ? 11.363 -6.967 12.436 1.00 84.00 97 ILE A CA 1
ATOM 744 C C . ILE A 1 97 ? 9.987 -6.399 12.764 1.00 84.00 97 ILE A C 1
ATOM 746 O O . ILE A 1 97 ? 9.692 -5.267 12.387 1.00 84.00 97 ILE A O 1
ATOM 750 N N . GLY A 1 98 ? 9.153 -7.198 13.423 1.00 86.75 98 GLY A N 1
ATOM 751 C CA . GLY A 1 98 ? 7.780 -6.844 13.768 1.00 86.75 98 GLY A CA 1
ATOM 752 C C . GLY A 1 98 ? 6.803 -7.977 13.481 1.00 86.75 98 GLY A C 1
ATOM 753 O O . GLY A 1 98 ? 7.195 -9.057 13.033 1.00 86.75 98 GLY A O 1
ATOM 754 N N . ASP A 1 99 ? 5.530 -7.694 13.729 1.00 90.38 99 ASP A N 1
ATOM 755 C CA . ASP A 1 99 ? 4.442 -8.655 13.602 1.00 90.38 99 ASP A CA 1
ATOM 756 C C . ASP A 1 99 ? 3.643 -8.426 12.316 1.00 90.38 99 ASP A C 1
ATOM 758 O O . ASP A 1 99 ? 3.430 -7.293 11.880 1.00 90.38 99 ASP A O 1
ATOM 762 N N . VAL A 1 100 ? 3.158 -9.519 11.728 1.00 92.00 100 VAL A N 1
ATOM 763 C CA . VAL A 1 100 ? 2.157 -9.492 10.657 1.00 92.00 100 VAL A CA 1
ATOM 764 C C . VAL A 1 100 ? 0.906 -10.165 11.187 1.00 92.00 100 VAL A C 1
ATOM 766 O O . VAL A 1 100 ? 0.918 -11.363 11.459 1.00 92.00 100 VAL A O 1
ATOM 769 N N . GLY A 1 101 ? -0.166 -9.387 11.341 1.00 93.25 101 GLY A N 1
ATOM 770 C CA . GLY A 1 101 ? -1.440 -9.901 11.841 1.00 93.25 101 GLY A CA 1
ATOM 771 C C . GLY A 1 101 ? -2.157 -10.792 10.826 1.00 93.25 101 GLY A C 1
ATOM 772 O O . GLY A 1 101 ? -2.636 -11.865 11.182 1.00 93.25 101 GLY A O 1
ATOM 773 N N . GLU A 1 102 ? -2.229 -10.361 9.563 1.00 95.62 102 GLU A N 1
ATOM 774 C CA . GLU A 1 102 ? -2.967 -11.062 8.508 1.00 95.62 102 GLU A CA 1
ATOM 775 C C . GLU A 1 102 ? -2.476 -10.675 7.105 1.00 95.62 102 GLU A C 1
ATOM 777 O O . GLU A 1 102 ? -2.013 -9.555 6.890 1.00 95.62 102 GLU A O 1
ATOM 782 N N . ILE A 1 103 ? -2.583 -11.608 6.149 1.00 94.44 103 ILE A N 1
ATOM 783 C CA . ILE A 1 103 ? -2.286 -11.387 4.727 1.00 94.44 103 ILE A CA 1
ATOM 784 C C . ILE A 1 103 ? -3.411 -11.969 3.881 1.00 94.44 103 ILE A C 1
ATOM 786 O O . ILE A 1 103 ? -3.768 -13.137 4.024 1.00 94.44 103 ILE A O 1
ATOM 790 N N . LEU A 1 104 ? -3.891 -11.165 2.935 1.00 96.00 104 LEU A N 1
ATOM 791 C CA . LEU A 1 104 ? -4.873 -11.549 1.928 1.00 96.00 104 LEU A CA 1
ATOM 792 C C . LEU A 1 104 ? -4.247 -11.355 0.544 1.00 96.00 104 LEU A C 1
ATOM 794 O O . LEU A 1 104 ? -3.679 -10.301 0.259 1.00 96.00 104 LEU A O 1
ATOM 798 N N . VAL A 1 105 ? -4.335 -12.370 -0.318 1.00 94.31 105 VAL A N 1
ATOM 799 C CA . VAL A 1 105 ? -3.807 -12.323 -1.690 1.00 94.31 105 VAL A CA 1
ATOM 800 C C . VAL A 1 105 ? -4.920 -12.683 -2.661 1.00 94.31 105 VAL A C 1
ATOM 802 O O . VAL A 1 105 ? -5.521 -13.750 -2.556 1.00 94.31 105 VAL A O 1
ATOM 805 N N . TYR A 1 106 ? -5.161 -11.799 -3.626 1.00 96.19 106 TYR A N 1
ATOM 806 C CA . TYR A 1 106 ? -6.173 -11.972 -4.662 1.00 96.19 106 TYR A CA 1
ATOM 807 C C . TYR A 1 106 ? -5.514 -12.209 -6.021 1.00 96.19 106 TYR A C 1
ATOM 809 O O . TYR A 1 106 ? -4.426 -11.711 -6.304 1.00 96.19 106 TYR A O 1
ATOM 817 N N . ASN A 1 107 ? -6.196 -12.955 -6.889 1.00 94.19 107 ASN A N 1
ATOM 818 C CA . ASN A 1 107 ? -5.764 -13.197 -8.270 1.00 94.19 107 ASN A CA 1
ATOM 819 C C . ASN A 1 107 ? -6.136 -12.054 -9.236 1.00 94.19 107 ASN A C 1
ATOM 821 O O . ASN A 1 107 ? -5.913 -12.169 -10.440 1.00 94.19 107 ASN A O 1
ATOM 825 N N . ARG A 1 108 ? -6.710 -10.967 -8.714 1.00 94.94 108 ARG A N 1
ATOM 826 C CA . ARG A 1 108 ? -7.067 -9.748 -9.439 1.00 94.94 108 ARG A CA 1
ATOM 827 C C . ARG A 1 108 ? -6.835 -8.530 -8.553 1.00 94.94 108 ARG A C 1
ATOM 829 O O . ARG A 1 108 ? -6.814 -8.650 -7.329 1.00 94.94 108 ARG A O 1
ATOM 836 N N . ALA A 1 109 ? -6.711 -7.363 -9.175 1.00 95.88 109 ALA A N 1
ATOM 837 C CA . ALA A 1 109 ? -6.849 -6.109 -8.450 1.00 95.88 109 ALA A CA 1
ATOM 838 C C . ALA A 1 109 ? -8.302 -5.968 -7.966 1.00 95.88 109 ALA A C 1
ATOM 840 O O . ALA A 1 109 ? -9.237 -6.276 -8.712 1.00 95.88 109 ALA A O 1
ATOM 841 N N . LEU A 1 110 ? -8.467 -5.569 -6.707 1.00 96.62 110 LEU A N 1
ATOM 842 C CA . LEU A 1 110 ? -9.760 -5.161 -6.167 1.00 96.62 110 LEU A CA 1
ATOM 843 C C . LEU A 1 110 ? -10.069 -3.741 -6.639 1.00 96.62 110 LEU A C 1
ATOM 845 O O . LEU A 1 110 ? -9.151 -2.918 -6.709 1.00 96.62 110 LEU A O 1
ATOM 849 N N . GLU A 1 111 ? -11.339 -3.476 -6.931 1.00 93.56 111 GLU A N 1
ATOM 850 C CA . GLU A 1 111 ? -11.826 -2.112 -7.141 1.00 93.56 111 GLU A CA 1
ATOM 851 C C . GLU A 1 111 ? -11.854 -1.348 -5.805 1.00 93.56 111 GLU A C 1
ATOM 853 O O . GLU A 1 111 ? -11.673 -1.929 -4.729 1.00 93.56 111 GLU A O 1
ATOM 858 N N . ASP A 1 112 ? -12.034 -0.028 -5.854 1.00 91.38 112 ASP A N 1
ATOM 859 C CA . ASP A 1 112 ? -11.893 0.829 -4.670 1.00 91.38 112 ASP A CA 1
ATOM 860 C C . ASP A 1 112 ? -12.886 0.506 -3.546 1.00 91.38 112 ASP A C 1
ATOM 862 O O . ASP A 1 112 ? -12.515 0.552 -2.372 1.00 91.38 112 ASP A O 1
ATOM 866 N N . ASP A 1 113 ? -14.123 0.149 -3.885 1.00 90.75 113 ASP A N 1
ATOM 867 C CA . ASP A 1 113 ? -15.169 -0.235 -2.935 1.00 90.75 113 ASP A CA 1
ATOM 868 C C . ASP A 1 113 ? -14.886 -1.596 -2.287 1.00 90.75 113 ASP A C 1
ATOM 870 O O . ASP A 1 113 ? -14.973 -1.743 -1.067 1.00 90.75 113 ASP A O 1
ATOM 874 N N . GLU A 1 114 ? -14.474 -2.580 -3.086 1.00 95.06 114 GLU A N 1
ATOM 875 C CA . GLU A 1 114 ? -14.084 -3.907 -2.611 1.00 95.06 114 GLU A CA 1
ATOM 876 C C . GLU A 1 114 ? -12.863 -3.831 -1.691 1.00 95.06 114 GLU A C 1
ATOM 878 O O . GLU A 1 114 ? -12.844 -4.421 -0.607 1.00 95.06 114 GLU A O 1
ATOM 883 N N . ARG A 1 115 ? -11.846 -3.069 -2.109 1.00 95.62 115 ARG A N 1
ATOM 884 C CA . ARG A 1 115 ? -10.649 -2.794 -1.316 1.00 95.62 115 ARG A CA 1
ATOM 885 C C . ARG A 1 115 ? -11.024 -2.145 0.011 1.00 95.62 115 ARG A C 1
ATOM 887 O O . ARG A 1 115 ? -10.582 -2.620 1.056 1.00 95.62 115 ARG A O 1
ATOM 894 N N . LEU A 1 116 ? -11.836 -1.087 -0.025 1.00 92.81 116 LEU A N 1
ATOM 895 C CA . LEU A 1 116 ? -12.247 -0.367 1.176 1.00 92.81 116 LEU A CA 1
ATOM 896 C C . LEU A 1 116 ? -13.049 -1.264 2.126 1.00 92.81 116 LEU A C 1
ATOM 898 O O . LEU A 1 116 ? -12.852 -1.186 3.334 1.00 92.81 116 LEU A O 1
ATOM 902 N N . GLY A 1 117 ? -13.892 -2.160 1.605 1.00 92.88 117 GLY A N 1
ATOM 903 C CA . GLY A 1 117 ? -14.605 -3.154 2.410 1.00 92.88 117 GLY A CA 1
ATOM 904 C C . GLY A 1 117 ? -13.667 -4.126 3.139 1.00 92.88 117 GLY A C 1
ATOM 905 O O . GLY A 1 117 ? -13.859 -4.404 4.323 1.00 92.88 117 GLY A O 1
ATOM 906 N N . VAL A 1 118 ? -12.613 -4.603 2.469 1.00 96.12 118 VAL A N 1
ATOM 907 C CA . VAL A 1 118 ? -11.587 -5.459 3.095 1.00 96.12 118 VAL A CA 1
ATOM 908 C C . VAL A 1 118 ? -10.811 -4.695 4.168 1.00 96.12 118 VAL A C 1
ATOM 910 O O . VAL A 1 118 ? -10.598 -5.204 5.268 1.00 96.12 118 VAL A O 1
ATOM 913 N N . GLU A 1 119 ? -10.407 -3.462 3.876 1.00 95.56 119 GLU A N 1
ATOM 914 C CA . GLU A 1 119 ? -9.698 -2.613 4.834 1.00 95.56 119 GLU A CA 1
ATOM 915 C C . GLU A 1 119 ? -10.575 -2.257 6.039 1.00 95.56 119 GLU A C 1
ATOM 917 O O . GLU A 1 119 ? -10.068 -2.237 7.158 1.00 95.56 119 GLU A O 1
ATOM 922 N N . ALA A 1 120 ? -11.883 -2.055 5.837 1.00 92.94 120 ALA A N 1
ATOM 923 C CA . ALA A 1 120 ? -12.866 -1.873 6.904 1.00 92.94 120 ALA A CA 1
ATOM 924 C C . ALA A 1 120 ? -12.912 -3.069 7.844 1.00 92.94 120 ALA A C 1
ATOM 926 O O . ALA A 1 120 ? -12.813 -2.909 9.060 1.00 92.94 120 ALA A O 1
ATOM 927 N N . HIS A 1 121 ? -12.996 -4.268 7.272 1.00 94.25 121 HIS A N 1
ATOM 928 C CA . HIS A 1 121 ? -13.014 -5.498 8.044 1.00 94.25 121 HIS A CA 1
ATOM 929 C C . HIS A 1 121 ? -11.732 -5.676 8.869 1.00 94.25 121 HIS A C 1
ATOM 931 O O . HIS A 1 121 ? -11.796 -5.983 10.059 1.00 94.25 121 HIS A O 1
ATOM 937 N N . LEU A 1 122 ? -10.560 -5.447 8.265 1.00 96.00 122 LEU A N 1
ATOM 938 C CA . LEU A 1 122 ? -9.278 -5.527 8.973 1.00 96.00 122 LEU A CA 1
ATOM 939 C C . LEU A 1 122 ? -9.168 -4.453 10.062 1.00 96.00 122 LEU A C 1
ATOM 941 O O . LEU A 1 122 ? -8.687 -4.733 11.159 1.00 96.00 122 LEU A O 1
ATOM 945 N N . ALA A 1 123 ? -9.630 -3.236 9.783 1.00 93.94 123 ALA A N 1
ATOM 946 C CA . ALA A 1 123 ? -9.622 -2.150 10.748 1.00 93.94 123 ALA A CA 1
ATOM 947 C C . ALA A 1 123 ? -10.486 -2.464 11.969 1.00 93.94 123 ALA A C 1
ATOM 949 O O . ALA A 1 123 ? -10.020 -2.315 13.094 1.00 93.94 123 ALA A O 1
ATOM 950 N N . GLU A 1 124 ? -11.703 -2.963 11.760 1.00 92.62 124 GLU A N 1
ATOM 951 C CA . GLU A 1 124 ? -12.587 -3.399 12.840 1.00 92.62 124 GLU A CA 1
ATOM 952 C C . GLU A 1 124 ? -11.954 -4.543 13.646 1.00 92.62 124 GLU A C 1
ATOM 954 O O . GLU A 1 124 ? -11.844 -4.457 14.869 1.00 92.62 124 GLU A O 1
ATOM 959 N N . LYS A 1 125 ? -11.452 -5.577 12.958 1.00 94.38 125 LYS A N 1
ATOM 960 C CA . LYS A 1 125 ? -10.841 -6.763 13.576 1.00 94.38 125 LYS A CA 1
ATOM 961 C C . LYS A 1 125 ? -9.640 -6.427 14.461 1.00 94.38 125 LYS A C 1
ATOM 963 O O . LYS A 1 125 ? -9.472 -7.034 15.518 1.00 94.38 125 LYS A O 1
ATOM 968 N N . PHE A 1 126 ? -8.802 -5.486 14.031 1.00 95.00 126 PHE A N 1
ATOM 969 C CA . PHE A 1 126 ? -7.570 -5.108 14.729 1.00 95.00 126 PHE A CA 1
ATOM 970 C C . PHE A 1 126 ? -7.685 -3.795 15.524 1.00 95.00 126 PHE A C 1
ATOM 972 O O . PHE A 1 126 ? -6.685 -3.332 16.072 1.00 95.00 126 PHE A O 1
ATOM 979 N N . GLY A 1 127 ? -8.878 -3.195 15.616 1.00 93.06 127 GLY A N 1
ATOM 980 C CA . GLY A 1 127 ? -9.117 -1.966 16.380 1.00 93.06 127 GLY A CA 1
ATOM 981 C C . GLY A 1 127 ? -8.402 -0.727 15.825 1.00 93.06 127 GLY A C 1
ATOM 982 O O . GLY A 1 127 ? -7.927 0.111 16.592 1.00 93.06 127 GLY A O 1
ATOM 983 N N . LEU A 1 128 ? -8.285 -0.613 14.501 1.00 91.69 128 LEU A N 1
ATOM 984 C CA . LEU A 1 128 ? -7.627 0.500 13.818 1.00 91.69 128 LEU A CA 1
ATOM 985 C C . LEU A 1 128 ? -8.645 1.555 13.383 1.00 91.69 128 LEU A C 1
ATOM 987 O O . LEU A 1 128 ? -9.716 1.245 12.869 1.00 91.69 128 LEU A O 1
ATOM 991 N N . LEU A 1 129 ? -8.275 2.826 13.526 1.00 88.38 129 LEU A N 1
ATOM 992 C CA . LEU A 1 129 ? -9.052 3.940 12.993 1.00 88.38 129 LEU A CA 1
ATOM 993 C C . LEU A 1 129 ? -8.503 4.324 11.621 1.00 88.38 129 LEU A C 1
ATOM 995 O O . LEU A 1 129 ? -7.396 4.858 11.522 1.00 88.38 129 LEU A O 1
ATOM 999 N N . LEU A 1 130 ? -9.278 4.057 10.568 1.00 88.44 130 LEU A N 1
ATOM 1000 C CA . LEU A 1 130 ? -8.953 4.497 9.212 1.00 88.44 130 LEU A CA 1
ATOM 1001 C C . LEU A 1 130 ? -9.779 5.732 8.867 1.00 88.44 130 LEU A C 1
ATOM 1003 O O . LEU A 1 130 ? -10.994 5.756 9.074 1.00 88.44 130 LEU A O 1
ATOM 1007 N N . LYS A 1 131 ? -9.127 6.753 8.311 1.00 82.50 131 LYS A N 1
ATOM 1008 C CA . LYS A 1 131 ? -9.789 8.013 7.964 1.00 82.50 131 LYS A CA 1
ATOM 1009 C C . LYS A 1 131 ? -10.928 7.830 6.951 1.00 82.50 131 LYS A C 1
ATOM 1011 O O . LYS A 1 131 ? -12.013 8.326 7.24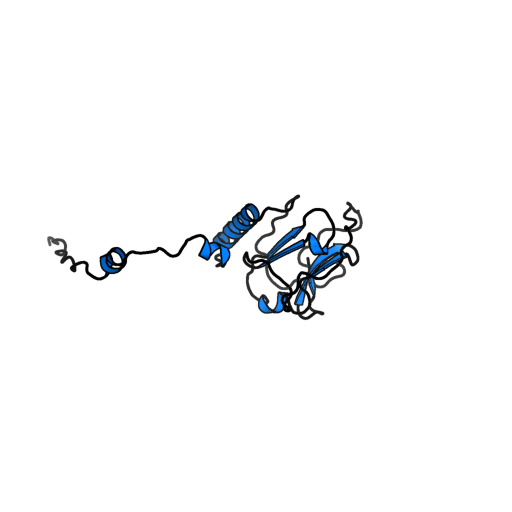3 1.00 82.50 131 LYS A O 1
ATOM 1016 N N . PRO A 1 132 ? -10.761 7.068 5.847 1.00 76.06 132 PRO A N 1
ATOM 1017 C CA . PRO A 1 132 ? -11.850 6.884 4.892 1.00 76.06 132 PRO A CA 1
ATOM 1018 C C . PRO A 1 132 ? -13.093 6.273 5.532 1.00 76.06 132 PRO A C 1
ATOM 1020 O O . PRO A 1 132 ? -14.186 6.677 5.178 1.00 76.06 132 PRO A O 1
ATOM 1023 N N . LEU A 1 133 ? -12.935 5.366 6.509 1.00 71.19 133 LEU A N 1
ATOM 1024 C CA . LEU A 1 133 ? -14.050 4.727 7.220 1.00 71.19 133 LEU A CA 1
ATOM 1025 C C . LEU A 1 133 ? -14.774 5.684 8.168 1.00 71.19 133 LEU A C 1
ATOM 1027 O O . LEU A 1 133 ? -15.993 5.613 8.296 1.00 71.19 133 LEU A O 1
ATOM 1031 N N . HIS A 1 134 ? -14.036 6.582 8.825 1.00 60.47 134 HIS A N 1
ATOM 1032 C CA . HIS A 1 134 ? -14.622 7.589 9.710 1.00 60.47 134 HIS A CA 1
ATOM 1033 C C . HIS A 1 134 ? -15.441 8.630 8.931 1.00 60.47 134 HIS A C 1
ATOM 1035 O O . HIS A 1 134 ? -16.396 9.181 9.465 1.00 60.47 134 HIS A O 1
ATOM 1041 N N . GLU A 1 135 ? -15.094 8.877 7.666 1.00 61.91 135 GLU A N 1
ATOM 1042 C CA . GLU A 1 135 ? -15.800 9.817 6.788 1.00 61.91 135 GLU A CA 1
ATOM 1043 C C . GLU A 1 135 ? -17.029 9.200 6.085 1.00 61.91 135 GLU A C 1
ATOM 1045 O O . GLU A 1 135 ? -17.860 9.948 5.570 1.00 61.91 135 GLU A O 1
ATOM 1050 N N . ILE A 1 136 ? -17.201 7.863 6.094 1.00 55.81 136 ILE A N 1
ATOM 1051 C CA . ILE A 1 136 ? -18.393 7.195 5.514 1.00 55.81 136 ILE A CA 1
ATOM 1052 C C . ILE A 1 136 ? -19.661 7.566 6.285 1.00 55.81 136 ILE A C 1
ATOM 1054 O O . ILE A 1 136 ? -20.733 7.684 5.692 1.00 55.81 136 ILE A O 1
ATOM 1058 N N . ALA A 1 137 ? -19.556 7.762 7.600 1.00 52.41 137 ALA A N 1
ATOM 1059 C CA . ALA A 1 137 ? -20.639 8.341 8.376 1.00 52.41 137 ALA A CA 1
ATOM 1060 C C . ALA A 1 137 ? -20.546 9.870 8.248 1.00 52.41 137 ALA A C 1
ATOM 1062 O O . ALA A 1 137 ? -19.683 10.468 8.897 1.00 52.41 137 ALA A O 1
ATOM 1063 N N . PRO A 1 138 ? -21.398 10.538 7.441 1.00 54.62 138 PRO A N 1
ATOM 1064 C CA . PRO A 1 138 ? -21.448 11.989 7.474 1.00 54.62 138 PRO A CA 1
ATOM 1065 C C . PRO A 1 138 ? -21.696 12.425 8.923 1.00 54.62 138 PRO A C 1
ATOM 1067 O O . PRO A 1 138 ? -22.512 11.798 9.612 1.00 54.62 138 PRO A O 1
ATOM 1070 N N . PRO A 1 139 ? -21.007 13.471 9.415 1.00 62.25 139 PRO A N 1
ATOM 1071 C CA . PRO A 1 139 ? -21.269 13.977 10.750 1.00 62.25 139 PRO A CA 1
ATOM 1072 C C . PRO A 1 139 ? -22.760 14.277 10.851 1.00 62.25 139 PRO A C 1
ATOM 1074 O O . PRO A 1 139 ? -23.319 14.951 9.983 1.00 62.25 139 PRO A O 1
ATOM 1077 N N . ALA A 1 140 ? -23.407 13.735 11.882 1.00 67.44 140 ALA A N 1
ATOM 1078 C CA . ALA A 1 140 ? -24.836 13.912 12.064 1.00 67.44 140 ALA A CA 1
ATOM 1079 C C . ALA A 1 140 ? -25.162 15.415 12.076 1.00 67.44 140 ALA A C 1
ATOM 1081 O O . ALA A 1 140 ? -24.706 16.175 12.936 1.00 67.44 140 ALA A O 1
ATOM 1082 N N . THR A 1 141 ? -25.918 15.861 11.076 1.00 73.94 141 THR A N 1
ATOM 1083 C CA . THR A 1 141 ? -26.353 17.247 10.950 1.00 73.94 141 THR A CA 1
ATOM 1084 C C . THR A 1 141 ? -27.613 17.436 11.771 1.00 73.94 141 THR A C 1
ATOM 1086 O O . THR A 1 141 ? -28.730 17.259 11.303 1.00 73.94 141 THR A O 1
ATOM 1089 N N . PHE A 1 142 ? -27.429 17.817 13.027 1.00 77.31 142 PHE A N 1
ATOM 1090 C CA . PHE A 1 142 ? -28.547 18.156 13.897 1.00 77.31 142 PHE A CA 1
ATOM 1091 C C . PHE A 1 142 ? -29.039 19.576 13.597 1.00 77.31 142 PHE A C 1
ATOM 1093 O O . PHE A 1 142 ? -28.249 20.527 13.582 1.00 77.31 142 PHE A O 1
ATOM 1100 N N . SER A 1 143 ? -30.344 19.744 13.403 1.00 81.19 143 SER A N 1
ATOM 1101 C CA . SER A 1 143 ? -31.020 21.043 13.381 1.00 81.19 143 SER A CA 1
ATOM 1102 C C . SER A 1 143 ? -30.822 21.801 14.700 1.00 81.19 143 SER A C 1
ATOM 1104 O O . SER A 1 143 ? -30.442 21.234 15.725 1.00 81.19 143 SER A O 1
ATOM 1106 N N . ALA A 1 144 ? -31.105 23.109 14.713 1.00 74.94 144 ALA A N 1
ATOM 1107 C CA . ALA A 1 144 ? -31.055 23.888 15.953 1.00 74.94 144 ALA A CA 1
ATOM 1108 C C . ALA A 1 144 ? -31.979 23.307 17.046 1.00 74.94 144 ALA A C 1
ATOM 1110 O O . ALA A 1 144 ? -31.613 23.329 18.219 1.00 74.94 144 ALA A O 1
ATOM 1111 N N . GLY A 1 145 ? -33.126 22.736 16.654 1.00 73.44 145 GLY A N 1
ATOM 1112 C CA . GLY A 1 145 ? -34.051 22.055 17.563 1.00 73.44 145 GLY A CA 1
ATOM 1113 C C . GLY A 1 145 ? -33.496 20.740 18.116 1.00 73.44 145 GLY A C 1
ATOM 1114 O O . GLY A 1 145 ? -33.591 20.498 19.313 1.00 73.44 145 GLY A O 1
ATOM 1115 N N . GLU A 1 146 ? -32.846 19.923 17.285 1.00 75.56 146 GLU A N 1
ATOM 1116 C CA . GLU A 1 146 ? -32.232 18.656 17.719 1.00 75.56 146 GLU A CA 1
ATOM 1117 C C . GLU A 1 146 ? -31.005 18.878 18.609 1.00 75.56 146 GLU A C 1
ATOM 1119 O O . GLU A 1 146 ? -30.832 18.178 19.604 1.00 75.56 146 GLU A O 1
ATOM 1124 N N . ARG A 1 147 ? -30.197 19.911 18.325 1.00 70.62 147 ARG A N 1
ATOM 1125 C CA . ARG A 1 147 ? -29.101 20.336 19.216 1.00 70.62 147 ARG A CA 1
ATOM 1126 C C . ARG A 1 147 ? -29.617 20.821 20.575 1.00 70.62 147 ARG A C 1
ATOM 1128 O O . ARG A 1 147 ? -28.933 20.656 21.579 1.00 70.62 147 ARG A O 1
ATOM 1135 N N . GLY A 1 148 ? -30.817 21.403 20.606 1.00 69.00 148 GLY A N 1
ATOM 1136 C CA . GLY A 1 148 ? -31.488 21.853 21.828 1.00 69.00 148 GLY A CA 1
ATOM 1137 C C . GLY A 1 148 ? -32.246 20.754 22.579 1.00 69.00 148 GLY A C 1
ATOM 1138 O O . GLY A 1 148 ? -32.520 20.927 23.765 1.00 69.00 148 GLY A O 1
ATOM 1139 N N . HIS A 1 149 ? -32.557 19.623 21.933 1.00 68.75 149 HIS A N 1
ATOM 1140 C CA . HIS A 1 149 ? -33.392 18.563 22.506 1.00 68.75 149 HIS A CA 1
ATOM 1141 C C . HIS A 1 149 ? -32.810 17.994 23.806 1.00 68.75 149 HIS A C 1
ATOM 1143 O O . HIS A 1 149 ? -33.549 17.769 24.758 1.00 68.75 149 HIS A O 1
ATOM 1149 N N . TRP A 1 150 ? -31.486 17.828 23.871 1.00 61.84 150 TRP A N 1
ATOM 1150 C CA . TRP A 1 150 ? -30.790 17.318 25.059 1.00 61.84 150 TRP A CA 1
ATOM 1151 C C . TRP A 1 150 ? -30.335 18.415 26.029 1.00 61.84 150 TRP A C 1
ATOM 1153 O O . TRP A 1 150 ? -30.063 18.124 27.189 1.00 61.84 150 TRP A O 1
ATOM 1163 N N . ALA A 1 151 ? -30.268 19.673 25.583 1.00 63.66 151 ALA A N 1
ATOM 1164 C CA . ALA A 1 151 ? -29.811 20.796 26.405 1.00 63.66 151 ALA A CA 1
ATOM 1165 C C . ALA A 1 151 ? -30.908 21.370 27.324 1.00 63.66 151 ALA A C 1
ATOM 1167 O O . ALA A 1 151 ? -30.589 22.092 28.266 1.00 63.66 151 ALA A O 1
ATOM 1168 N N . TYR A 1 152 ? -32.183 21.054 27.063 1.00 61.91 152 TYR A N 1
ATOM 1169 C CA . TYR A 1 152 ? -33.327 21.634 27.781 1.00 61.91 152 TYR A CA 1
ATOM 1170 C C . TYR A 1 152 ? -34.398 20.621 28.202 1.00 61.91 152 TYR A C 1
ATOM 1172 O O . TYR A 1 152 ? -35.523 21.033 28.494 1.00 61.91 152 TYR A O 1
ATOM 1180 N N . GLN A 1 153 ? -34.102 19.315 28.259 1.00 65.12 153 GLN A N 1
ATOM 1181 C CA . GLN A 1 153 ? -35.043 18.417 28.931 1.00 65.12 153 GLN A CA 1
ATOM 1182 C C . GLN A 1 153 ? -35.127 18.819 30.412 1.00 65.12 153 GLN A C 1
ATOM 1184 O O . GLN A 1 153 ? -34.089 18.884 31.076 1.00 65.12 153 GLN A O 1
ATOM 1189 N N . PRO A 1 154 ? -36.329 19.110 30.945 1.00 66.00 154 PRO A N 1
ATOM 1190 C CA . PRO A 1 154 ? -36.499 19.255 32.381 1.00 66.00 154 PRO A CA 1
ATOM 1191 C C . PRO A 1 154 ? -35.982 17.982 33.048 1.00 66.00 154 PRO A C 1
ATOM 1193 O O . PRO A 1 154 ? -36.302 16.884 32.585 1.00 66.00 154 PRO A O 1
ATOM 1196 N N . VAL A 1 155 ? -35.191 18.120 34.115 1.00 66.81 155 VAL A N 1
ATOM 1197 C CA . VAL A 1 155 ? -34.824 16.973 34.951 1.00 66.81 155 VAL A CA 1
ATOM 1198 C C . VAL A 1 155 ? -36.128 16.298 35.365 1.00 66.81 155 VAL A C 1
ATOM 1200 O O . VAL A 1 155 ? -36.976 16.920 36.005 1.00 66.81 155 VAL A O 1
ATOM 1203 N N . GLN A 1 156 ? -36.328 15.052 34.937 1.00 68.00 156 GLN A N 1
ATOM 1204 C CA . GLN A 1 156 ? -37.437 14.264 35.446 1.00 68.00 156 GLN A CA 1
ATOM 1205 C C . GLN A 1 156 ? -37.089 13.879 36.880 1.00 68.00 156 GLN A C 1
ATOM 1207 O O . GLN A 1 156 ? -36.202 13.054 37.101 1.00 68.00 156 GLN A O 1
ATOM 1212 N N . ASP A 1 157 ? -37.781 14.475 37.849 1.00 67.31 157 ASP A N 1
ATOM 1213 C CA . ASP A 1 157 ? -37.737 14.014 39.233 1.00 67.31 157 ASP A CA 1
ATOM 1214 C C . ASP A 1 157 ? -38.437 12.652 39.308 1.00 67.31 157 ASP A C 1
ATOM 1216 O O . ASP A 1 157 ? -39.656 12.544 39.458 1.00 67.31 157 ASP A O 1
ATOM 1220 N N . VAL A 1 158 ? -37.660 11.583 39.139 1.00 76.19 158 VAL A N 1
ATOM 1221 C CA . VAL A 1 158 ? -38.143 10.216 39.326 1.00 76.19 158 VAL A CA 1
ATOM 1222 C C . VAL A 1 158 ? -38.201 9.951 40.825 1.00 76.19 158 VAL A C 1
ATOM 1224 O O . VAL A 1 158 ? -37.171 9.926 41.501 1.00 76.19 158 VAL A O 1
ATOM 1227 N N . ALA A 1 159 ? -39.409 9.745 41.355 1.00 79.50 159 ALA A N 1
ATOM 1228 C CA . ALA A 1 159 ? -39.575 9.333 42.742 1.00 79.50 159 ALA A CA 1
ATOM 1229 C C . ALA A 1 159 ? -38.825 8.004 42.971 1.00 79.50 159 ALA A C 1
ATOM 1231 O O . ALA A 1 159 ? -39.010 7.065 42.188 1.00 79.50 159 ALA A O 1
ATOM 1232 N N . PRO A 1 160 ? -37.976 7.900 44.010 1.00 75.38 160 PRO A N 1
ATOM 1233 C CA . PRO A 1 160 ? -37.269 6.662 44.294 1.00 75.38 160 PRO A CA 1
ATOM 1234 C C . PRO A 1 160 ? -38.275 5.526 44.545 1.00 75.38 160 PRO A C 1
ATOM 1236 O O . PRO A 1 160 ? -39.349 5.770 45.106 1.00 75.38 160 PRO A O 1
ATOM 1239 N N . PRO A 1 161 ? -37.958 4.285 44.130 1.00 73.81 161 PRO A N 1
ATOM 1240 C CA . PRO A 1 161 ? -38.855 3.155 44.321 1.00 73.81 161 PRO A CA 1
ATOM 1241 C C . PRO A 1 161 ? -39.159 2.976 45.810 1.00 73.81 161 PRO A C 1
ATOM 1243 O O . PRO A 1 161 ? -38.264 3.052 46.654 1.00 73.81 161 PRO A O 1
ATOM 1246 N N . SER A 1 162 ? -40.428 2.734 46.139 1.00 73.88 162 SER A N 1
ATOM 1247 C CA . SER A 1 162 ? -40.837 2.463 47.514 1.00 73.88 162 SER A CA 1
ATOM 1248 C C . SER A 1 162 ? -40.211 1.151 47.976 1.00 73.88 162 SER A C 1
ATOM 1250 O O . SER A 1 162 ? -40.584 0.079 47.495 1.00 73.88 162 SER A O 1
ATOM 1252 N N . VAL A 1 163 ? -39.267 1.233 48.910 1.00 66.94 163 VAL A N 1
ATOM 1253 C CA . VAL A 1 163 ? -38.720 0.057 49.587 1.00 66.94 163 VAL A CA 1
ATOM 1254 C C . VAL A 1 163 ? -39.597 -0.214 50.807 1.00 66.94 163 VAL A C 1
ATOM 1256 O O . VAL A 1 163 ? -39.649 0.599 51.728 1.00 66.94 163 VAL A O 1
ATOM 1259 N N . SER A 1 164 ? -40.335 -1.323 50.797 1.00 66.69 164 SER A N 1
ATOM 1260 C CA . SER A 1 164 ? -41.011 -1.835 51.992 1.00 66.69 164 SER A CA 1
ATOM 1261 C C . SER A 1 164 ? -39.988 -2.565 52.865 1.00 66.69 164 SER A C 1
ATOM 1263 O O . SER A 1 164 ? -39.386 -3.529 52.388 1.00 66.69 164 SER A O 1
ATOM 1265 N N . ASN A 1 165 ? -39.800 -2.106 54.106 1.00 58.09 165 ASN A N 1
ATOM 1266 C CA . ASN A 1 165 ? -39.108 -2.870 55.153 1.00 58.09 165 ASN A CA 1
ATOM 1267 C C . ASN A 1 165 ? -40.004 -3.979 55.704 1.00 58.09 165 ASN A C 1
ATOM 1269 O O . ASN A 1 165 ? -41.216 -3.709 55.873 1.00 58.09 165 ASN A O 1
#

Radius of gyration: 23.99 Å; chains: 1; bounding box: 60×47×74 Å

Foldseek 3Di:
DDQDVVLLRKDWDDLDDQAIWTLGRNQCNVCPPHDWDWDWAAAFAGHQVRIWIDILLHTGHRPVNDGTDGTRGGRPDDDDPVDDDDDQDDPPDDGDDDDDPDDDDDPHGDDSVRVVVVSVVVCVVVVHDRPVVVPVPPDDDDDPVRVCVVVDDDPPPDDPDDDDD

pLDDT: mean 84.27, std 10.74, range [52.41, 96.62]

Secondary structure (DSSP, 8-state):
-EEEGGGTSEEEEE-STT-EEE--TTTTGGGTTS---EEEEE-SS-TTTTEEEEETTEEE--TTSPPPEE--SPP-----TT----SSB-TTSPBP-S--------SSPPPHHHHHHHHHHHHHHHT---HHHHHHS------HHHHHHTTSPPP---PPP----

Sequence (165 aa):
MEIDRTQDHSLDFGGGWGHDASLGHGSFRKYHNRTIVLTITKHPGPMRPMTRFHINGEVAGNPDGEPPAGRETIPEIRHRGDVGAFLGRAPWGGCMIGDVGEILVYNRALEDDERLGVEAHLAEKFGLLLKPLHEIAPPATFSAGERGHWAYQPVQDVAPPSVSN